Protein AF-A0A965D2V0-F1 (afdb_monomer_lite)

Radius of gyration: 11.73 Å; chains: 1; bounding box: 23×20×34 Å

Structure (mmCIF, N/CA/C/O backbone):
data_AF-A0A965D2V0-F1
#
_entry.id   AF-A0A965D2V0-F1
#
loop_
_atom_site.group_PDB
_atom_site.id
_atom_site.type_symbol
_atom_site.label_atom_id
_atom_site.label_alt_id
_atom_site.label_comp_id
_atom_site.label_asym_id
_atom_site.label_entity_id
_atom_site.label_seq_id
_atom_site.pdbx_PDB_ins_code
_atom_site.Cartn_x
_atom_site.Cartn_y
_atom_site.Cartn_z
_atom_site.occupancy
_atom_site.B_iso_or_equiv
_atom_site.auth_seq_id
_atom_site.auth_comp_id
_atom_site.auth_asym_id
_atom_site.auth_atom_id
_atom_site.pdbx_PDB_model_num
ATOM 1 N N . MET A 1 1 ? -11.382 8.205 17.452 1.00 80.31 1 MET A N 1
ATOM 2 C CA . MET A 1 1 ? -10.237 8.504 16.561 1.00 80.31 1 MET A CA 1
ATOM 3 C C . MET A 1 1 ? -9.972 7.304 15.665 1.00 80.31 1 MET A C 1
ATOM 5 O O . MET A 1 1 ? -10.085 6.189 16.160 1.00 80.31 1 MET A O 1
ATOM 9 N N . LYS A 1 2 ? -9.657 7.509 14.380 1.00 86.62 2 LYS A N 1
ATOM 10 C CA . LYS A 1 2 ? -9.251 6.417 13.478 1.00 86.62 2 LYS A CA 1
ATOM 11 C C . LYS A 1 2 ? -7.756 6.137 13.633 1.00 86.62 2 LYS A C 1
ATOM 13 O O . LYS A 1 2 ? -6.972 7.072 13.782 1.00 86.62 2 LYS A O 1
ATOM 18 N N . LYS A 1 3 ? -7.366 4.863 13.602 1.00 95.25 3 LYS A N 1
ATOM 19 C CA . LYS A 1 3 ? -5.951 4.464 13.540 1.00 95.25 3 LYS A CA 1
ATOM 20 C C . LYS A 1 3 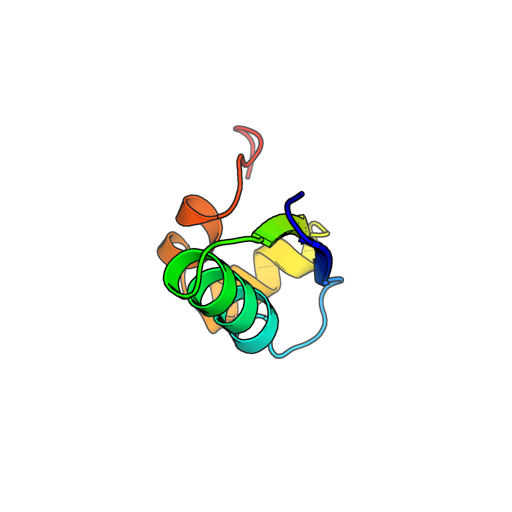? -5.430 4.697 12.119 1.00 95.25 3 LYS A C 1
ATOM 22 O O . LYS A 1 3 ? -6.198 4.569 11.169 1.00 95.25 3 LYS A O 1
ATOM 27 N N . ARG A 1 4 ? -4.152 5.052 11.965 1.00 95.94 4 ARG A N 1
ATOM 28 C CA . ARG A 1 4 ? -3.568 5.436 10.668 1.00 95.94 4 ARG A CA 1
ATOM 29 C C . ARG A 1 4 ? -2.466 4.461 10.268 1.00 95.94 4 ARG A C 1
ATOM 31 O O . ARG A 1 4 ? -1.625 4.138 11.103 1.00 95.94 4 ARG A O 1
ATOM 38 N N . LEU A 1 5 ? -2.471 4.009 9.013 1.00 95.12 5 LEU A N 1
ATOM 39 C CA . LEU A 1 5 ? -1.425 3.151 8.447 1.00 95.12 5 LEU A CA 1
ATOM 40 C C . LEU A 1 5 ? -1.037 3.618 7.039 1.00 95.12 5 LEU A C 1
ATOM 42 O O . LEU A 1 5 ? -1.903 3.851 6.199 1.00 95.12 5 LEU A O 1
ATOM 46 N N . ILE A 1 6 ? 0.264 3.701 6.769 1.00 94.25 6 ILE A N 1
ATOM 47 C CA . ILE A 1 6 ? 0.801 3.929 5.424 1.00 94.25 6 ILE A CA 1
ATOM 48 C C . ILE A 1 6 ? 1.457 2.630 4.961 1.00 94.25 6 ILE A C 1
ATOM 50 O O . ILE A 1 6 ? 2.274 2.059 5.681 1.00 94.25 6 ILE A O 1
ATOM 54 N N . VAL A 1 7 ? 1.095 2.171 3.766 1.00 92.62 7 VAL A N 1
ATOM 55 C CA . VAL A 1 7 ? 1.685 1.000 3.113 1.00 92.62 7 VAL A CA 1
ATOM 56 C C . VAL A 1 7 ? 2.460 1.489 1.898 1.00 92.62 7 VAL A C 1
ATOM 58 O O . VAL A 1 7 ? 1.869 2.066 0.989 1.00 92.62 7 VAL A O 1
ATOM 61 N N . ALA A 1 8 ? 3.773 1.267 1.880 1.00 92.56 8 ALA A N 1
ATOM 62 C CA . ALA A 1 8 ? 4.630 1.614 0.750 1.00 92.56 8 ALA A CA 1
ATOM 63 C C . ALA A 1 8 ? 5.093 0.345 0.018 1.00 92.56 8 ALA A C 1
ATOM 65 O O . ALA A 1 8 ? 5.624 -0.565 0.654 1.00 92.56 8 ALA A O 1
ATOM 66 N N . ILE A 1 9 ? 4.913 0.285 -1.306 1.00 90.12 9 ILE A N 1
ATOM 67 C CA . ILE A 1 9 ? 5.405 -0.810 -2.161 1.00 90.12 9 ILE A CA 1
ATOM 68 C C . ILE A 1 9 ? 6.440 -0.235 -3.128 1.00 90.12 9 ILE A C 1
ATOM 70 O O . ILE A 1 9 ? 6.134 0.633 -3.945 1.00 90.12 9 ILE A O 1
ATOM 74 N N . THR A 1 10 ? 7.677 -0.719 -3.026 1.00 87.38 10 THR A N 1
ATOM 75 C CA . THR A 1 10 ? 8.849 -0.111 -3.677 1.00 87.38 10 THR A CA 1
ATOM 76 C C . THR A 1 10 ? 9.347 -0.848 -4.925 1.00 87.38 10 THR A C 1
ATOM 78 O O . THR A 1 10 ? 10.355 -0.437 -5.491 1.00 87.38 10 THR A O 1
ATOM 81 N N . GLY A 1 11 ? 8.649 -1.889 -5.395 1.00 81.12 11 GLY A N 1
ATOM 82 C CA . GLY A 1 11 ? 9.082 -2.717 -6.535 1.00 81.12 11 GLY A CA 1
ATOM 83 C C . GLY A 1 11 ? 9.684 -4.069 -6.136 1.00 81.12 11 GLY A C 1
ATOM 84 O O . GLY A 1 11 ? 10.349 -4.711 -6.941 1.00 81.12 11 GLY A O 1
ATOM 85 N N . ALA A 1 12 ? 9.457 -4.519 -4.900 1.00 82.06 12 ALA A N 1
ATOM 86 C CA . ALA A 1 12 ? 9.667 -5.915 -4.521 1.00 82.06 12 ALA A CA 1
ATOM 87 C C . ALA A 1 12 ? 8.490 -6.789 -4.989 1.00 82.06 12 ALA A C 1
ATOM 89 O O . ALA A 1 12 ? 7.407 -6.274 -5.284 1.00 82.06 12 ALA A O 1
ATOM 90 N N . THR A 1 13 ? 8.699 -8.104 -5.039 1.00 78.50 13 THR A N 1
ATOM 91 C CA . THR A 1 13 ? 7.612 -9.064 -5.256 1.00 78.50 13 THR A CA 1
ATOM 92 C C . THR A 1 13 ? 6.659 -9.094 -4.058 1.00 78.50 13 THR A C 1
ATOM 94 O O . THR A 1 13 ? 7.049 -8.795 -2.925 1.00 78.50 13 THR A O 1
ATOM 97 N N . GLY A 1 14 ? 5.399 -9.466 -4.289 1.00 85.38 14 GLY A N 1
ATOM 98 C CA . GLY A 1 14 ? 4.398 -9.615 -3.228 1.00 85.38 14 GLY A CA 1
ATOM 99 C C . GLY A 1 14 ? 3.516 -8.384 -3.009 1.00 85.38 14 GLY A C 1
ATOM 100 O O . GLY A 1 14 ? 3.055 -8.137 -1.889 1.00 85.38 14 GLY A O 1
ATOM 101 N N . ALA A 1 15 ? 3.206 -7.637 -4.072 1.00 89.25 15 ALA A N 1
ATOM 102 C CA . ALA A 1 15 ? 2.263 -6.517 -4.017 1.00 89.25 15 ALA A CA 1
ATOM 103 C C . ALA A 1 15 ? 0.871 -6.950 -3.511 1.00 89.25 15 ALA A C 1
ATOM 105 O O . ALA A 1 15 ? 0.132 -6.156 -2.916 1.00 89.25 15 ALA A O 1
ATOM 106 N N . VAL A 1 16 ? 0.542 -8.238 -3.675 1.00 89.81 16 VAL A N 1
ATOM 107 C CA . VAL A 1 16 ? -0.681 -8.868 -3.160 1.00 89.81 16 VAL A CA 1
ATOM 108 C C . VAL A 1 16 ? -0.868 -8.663 -1.659 1.00 89.81 16 VAL A C 1
ATOM 110 O O . VAL A 1 16 ? -1.994 -8.457 -1.209 1.00 89.81 16 VAL A O 1
ATOM 113 N N . TYR A 1 17 ? 0.215 -8.668 -0.879 1.00 91.50 17 TYR A N 1
ATOM 114 C CA . TYR A 1 17 ? 0.139 -8.550 0.574 1.00 91.50 17 TYR A CA 1
ATOM 115 C C . TYR A 1 17 ? -0.191 -7.117 0.992 1.00 91.50 17 TYR A C 1
ATOM 117 O O . TYR A 1 17 ? -1.076 -6.902 1.822 1.00 91.50 17 TYR A O 1
ATOM 125 N N . GLY A 1 18 ? 0.454 -6.133 0.356 1.00 91.19 18 GLY A N 1
ATOM 126 C CA . GLY A 1 18 ? 0.166 -4.716 0.578 1.00 91.19 18 GLY A CA 1
ATOM 127 C C . GLY A 1 18 ? -1.263 -4.349 0.170 1.00 91.19 18 GLY A C 1
ATOM 128 O O . GLY A 1 18 ? -1.966 -3.666 0.903 1.00 91.19 18 GLY A O 1
ATOM 129 N N . ILE A 1 19 ? -1.756 -4.873 -0.951 1.00 89.88 19 ILE A N 1
ATOM 130 C CA . ILE A 1 19 ? -3.152 -4.670 -1.369 1.00 89.88 19 ILE A CA 1
ATOM 131 C C . ILE A 1 19 ? -4.129 -5.42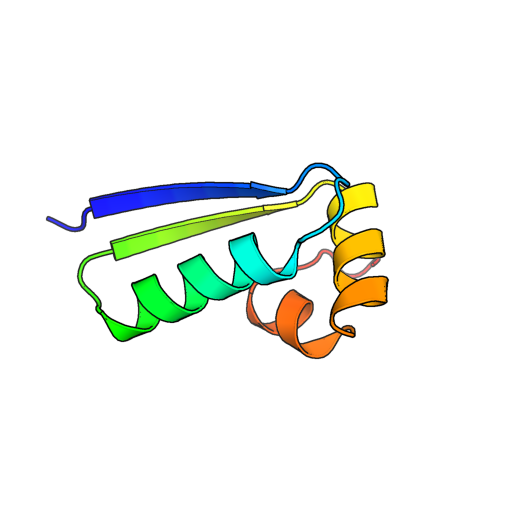3 -0.454 1.00 89.88 19 ILE A C 1
ATOM 133 O O . ILE A 1 19 ? -5.197 -4.908 -0.113 1.00 89.88 19 ILE A O 1
ATOM 137 N N . GLY A 1 20 ? -3.766 -6.631 -0.026 1.00 92.50 20 GLY A N 1
ATOM 138 C CA . GLY A 1 20 ? -4.561 -7.460 0.874 1.00 92.50 20 GLY A CA 1
ATOM 139 C C . GLY A 1 20 ? -4.808 -6.784 2.218 1.00 92.50 20 GLY A C 1
ATOM 140 O O . GLY A 1 20 ? -5.959 -6.703 2.650 1.00 92.50 20 GLY A O 1
ATOM 141 N N . ILE A 1 21 ? -3.766 -6.232 2.850 1.00 93.44 21 ILE A N 1
ATOM 142 C CA . ILE A 1 21 ? -3.920 -5.561 4.146 1.00 93.44 21 ILE A CA 1
ATOM 143 C C . ILE A 1 21 ? -4.827 -4.331 4.028 1.00 93.44 21 ILE A C 1
ATOM 145 O O . ILE A 1 21 ? -5.695 -4.135 4.871 1.00 93.44 21 ILE A O 1
ATOM 149 N N . LEU A 1 22 ? -4.729 -3.561 2.940 1.00 92.62 22 LEU A N 1
ATOM 150 C CA . LEU A 1 22 ? -5.600 -2.405 2.698 1.00 92.62 22 LEU A CA 1
ATOM 151 C C . LEU A 1 22 ? -7.072 -2.808 2.545 1.00 92.62 22 LEU A C 1
ATOM 153 O O . LEU A 1 22 ? -7.954 -2.154 3.105 1.00 92.62 22 LEU A O 1
ATOM 157 N N . LYS A 1 23 ? -7.351 -3.912 1.838 1.00 92.12 23 LYS A N 1
ATOM 158 C CA . LYS A 1 23 ? -8.711 -4.466 1.726 1.00 92.12 23 LYS A CA 1
ATOM 159 C C . LYS A 1 23 ? -9.260 -4.885 3.091 1.00 92.12 23 LYS A C 1
ATOM 161 O O . LYS A 1 23 ? -10.404 -4.564 3.404 1.00 92.12 23 LYS A O 1
ATOM 166 N N . GLN A 1 24 ? -8.443 -5.546 3.911 1.00 94.75 24 GLN A N 1
ATOM 167 C CA . GLN A 1 24 ? -8.842 -5.966 5.257 1.00 94.75 24 GLN A CA 1
ATOM 168 C C . GLN A 1 24 ? -9.099 -4.768 6.177 1.00 94.75 24 GLN A C 1
ATOM 170 O O . GLN A 1 24 ? -10.126 -4.720 6.847 1.00 94.75 24 GLN A O 1
ATOM 175 N N . LEU A 1 25 ? -8.230 -3.754 6.163 1.00 94.12 25 LEU A N 1
ATOM 176 C CA . LEU A 1 25 ? -8.410 -2.540 6.965 1.00 94.12 25 LEU A CA 1
ATOM 177 C C . LEU A 1 25 ? -9.674 -1.770 6.570 1.00 94.12 25 LEU A C 1
ATOM 179 O O . LEU A 1 25 ? -10.382 -1.266 7.444 1.00 94.12 25 LEU A O 1
ATOM 183 N N . ARG A 1 26 ? -9.998 -1.729 5.269 1.00 90.56 26 ARG A N 1
ATOM 184 C CA . ARG A 1 26 ? -11.264 -1.167 4.780 1.00 90.56 26 ARG A CA 1
ATOM 185 C C . ARG A 1 26 ? -12.471 -1.947 5.310 1.00 90.56 26 ARG A C 1
ATOM 187 O O . ARG A 1 26 ? -13.436 -1.318 5.726 1.00 90.56 26 ARG A O 1
ATOM 194 N N . ALA A 1 27 ? -12.413 -3.281 5.304 1.00 94.75 27 ALA A N 1
ATOM 195 C CA . ALA A 1 27 ? -13.503 -4.142 5.768 1.00 94.75 27 ALA A CA 1
ATOM 196 C C . ALA A 1 27 ? -13.719 -4.076 7.290 1.00 94.75 27 ALA A C 1
ATOM 198 O O . ALA A 1 27 ? -14.857 -4.017 7.744 1.00 94.75 27 ALA A O 1
ATOM 199 N N . ILE A 1 28 ? -12.638 -4.048 8.076 1.00 95.25 28 ILE A N 1
ATOM 200 C CA . ILE A 1 28 ? -12.693 -3.957 9.544 1.00 95.25 28 ILE A CA 1
ATOM 201 C C . ILE A 1 28 ? -13.210 -2.581 9.994 1.00 95.25 28 ILE A C 1
ATOM 203 O O . ILE A 1 28 ? -13.886 -2.469 11.016 1.00 95.25 28 ILE A O 1
ATOM 207 N N . GLY A 1 29 ? -12.907 -1.522 9.236 1.00 92.88 29 GLY A N 1
ATOM 208 C CA . GLY A 1 29 ? -13.265 -0.156 9.602 1.00 92.88 29 GLY A CA 1
ATOM 209 C C . GLY A 1 29 ? -12.429 0.393 10.765 1.00 92.88 29 GLY A C 1
ATOM 210 O O . GLY A 1 29 ? -11.560 -0.270 11.324 1.00 92.88 29 GLY A O 1
ATOM 211 N N . GLY A 1 30 ? -12.631 1.670 11.106 1.00 95.75 30 GLY A N 1
ATOM 212 C CA . GLY A 1 30 ? -11.854 2.344 12.162 1.00 95.75 30 GLY A CA 1
ATOM 213 C C . GLY A 1 30 ? -10.407 2.699 11.780 1.00 95.75 30 GLY A C 1
ATOM 214 O O . GLY A 1 30 ? -9.685 3.275 12.599 1.00 95.75 30 GLY A O 1
ATOM 215 N N . TRP A 1 31 ? -10.011 2.419 10.536 1.00 96.12 31 TRP A N 1
ATOM 216 C CA . TRP A 1 31 ? -8.706 2.752 9.977 1.00 96.12 31 TRP A CA 1
ATOM 217 C C . TRP A 1 31 ? -8.797 3.815 8.882 1.00 96.12 31 TRP A C 1
ATOM 219 O O . TRP A 1 31 ? -9.765 3.894 8.125 1.00 96.12 31 TRP A O 1
ATOM 229 N N . GLU A 1 32 ? -7.758 4.632 8.813 1.00 94.88 32 GLU A N 1
ATOM 230 C CA . GLU A 1 32 ? -7.392 5.458 7.672 1.00 94.88 32 GLU A CA 1
ATOM 231 C C . GLU A 1 32 ? -6.102 4.862 7.105 1.00 94.88 32 GLU A C 1
ATOM 233 O O . GLU A 1 32 ? -5.091 4.771 7.806 1.00 94.88 32 GLU A O 1
ATOM 238 N N . SER A 1 33 ? -6.148 4.397 5.863 1.00 92.75 33 SER A N 1
ATOM 239 C CA . SER A 1 33 ? -5.023 3.713 5.234 1.00 92.75 33 SER A CA 1
ATOM 240 C C . SER A 1 33 ? -4.657 4.370 3.916 1.00 92.75 33 SER A C 1
ATOM 242 O O . SER A 1 33 ? -5.547 4.632 3.109 1.00 92.75 33 SER A O 1
ATOM 244 N N . HIS A 1 34 ? -3.362 4.561 3.684 1.00 90.94 34 HIS A N 1
ATOM 245 C CA . HIS A 1 34 ? -2.825 5.175 2.470 1.00 90.94 34 HIS A CA 1
ATOM 246 C C . HIS A 1 34 ? -1.844 4.229 1.788 1.00 90.94 34 HIS A C 1
ATOM 248 O O . HIS A 1 34 ? -1.020 3.606 2.459 1.00 90.94 34 HIS A O 1
ATOM 254 N N . LEU A 1 35 ? -1.936 4.13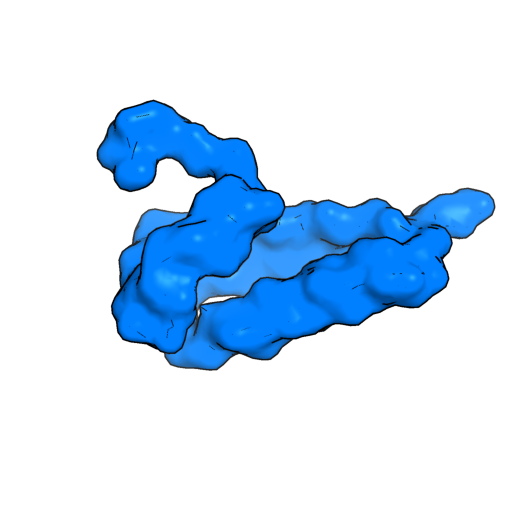1 0.463 1.00 90.31 35 LEU A N 1
ATOM 255 C CA . LEU A 1 35 ? -1.021 3.355 -0.368 1.00 90.31 35 LEU A CA 1
ATOM 256 C C . LEU A 1 35 ? -0.059 4.303 -1.086 1.00 90.31 35 LEU A C 1
ATOM 258 O O . LEU A 1 35 ? -0.498 5.242 -1.744 1.00 90.31 35 LEU A O 1
ATOM 262 N N . VAL A 1 36 ? 1.239 4.029 -0.990 1.00 91.44 36 VAL A N 1
ATOM 263 C CA . VAL A 1 36 ? 2.290 4.712 -1.751 1.00 91.44 36 VAL A CA 1
ATOM 264 C C . VAL A 1 36 ? 2.980 3.680 -2.636 1.00 91.44 36 VAL A C 1
ATOM 266 O O . VAL A 1 36 ? 3.455 2.653 -2.151 1.00 91.44 36 VAL A O 1
ATOM 269 N N . LEU A 1 37 ? 3.030 3.940 -3.938 1.00 88.19 37 LEU A N 1
ATOM 270 C CA . LEU A 1 37 ? 3.661 3.065 -4.925 1.00 88.19 37 LEU A CA 1
ATOM 271 C C . LEU A 1 37 ? 4.785 3.826 -5.626 1.00 88.19 37 LEU A C 1
ATOM 273 O O . LEU A 1 37 ? 4.590 4.972 -6.026 1.00 88.19 37 LEU A O 1
ATOM 277 N N . SER A 1 38 ? 5.939 3.186 -5.809 1.00 90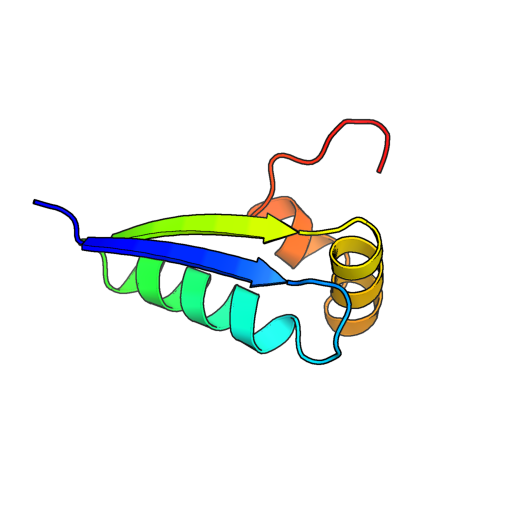.00 38 SER A N 1
ATOM 278 C CA . SER A 1 38 ? 6.905 3.630 -6.822 1.00 90.00 38 SER A CA 1
ATOM 279 C C . SER A 1 38 ? 6.433 3.211 -8.219 1.00 90.00 38 SER A C 1
ATOM 281 O O . SER A 1 38 ? 5.600 2.314 -8.339 1.00 90.00 38 SER A O 1
ATOM 283 N N . GLU A 1 39 ? 6.996 3.786 -9.286 1.00 87.62 39 GLU A N 1
ATOM 284 C CA . GLU A 1 39 ? 6.707 3.334 -10.660 1.00 87.62 39 GLU A CA 1
ATOM 285 C C . GLU A 1 39 ? 6.987 1.833 -10.843 1.00 87.62 39 GLU A C 1
ATOM 287 O O . GLU A 1 39 ? 6.148 1.096 -11.359 1.00 87.62 39 GLU A O 1
ATOM 292 N N . ALA A 1 40 ? 8.124 1.351 -10.326 1.00 89.06 40 ALA A N 1
ATOM 293 C CA . ALA A 1 40 ? 8.448 -0.076 -10.308 1.00 89.06 40 ALA A CA 1
ATOM 294 C C . ALA A 1 40 ? 7.431 -0.892 -9.485 1.00 89.06 40 ALA A C 1
ATOM 296 O O . ALA A 1 40 ? 7.068 -2.003 -9.863 1.00 89.06 40 ALA A O 1
ATOM 297 N N . GLY A 1 41 ? 6.929 -0.334 -8.379 1.00 89.25 41 GLY A N 1
ATOM 298 C CA . GLY A 1 41 ? 5.862 -0.930 -7.578 1.00 89.25 41 GLY A CA 1
ATOM 299 C C . GLY A 1 41 ? 4.541 -1.052 -8.339 1.00 89.25 41 GLY A C 1
ATOM 300 O O . GLY A 1 41 ? 3.881 -2.083 -8.225 1.00 89.25 41 GLY A O 1
ATOM 301 N N . VAL A 1 42 ? 4.174 -0.051 -9.147 1.00 88.12 42 VAL A N 1
ATOM 302 C CA . VAL A 1 42 ? 2.986 -0.108 -10.017 1.00 88.12 42 VAL A CA 1
ATOM 303 C C . VAL A 1 42 ? 3.145 -1.201 -11.070 1.00 88.12 42 VAL A C 1
ATOM 305 O O . VAL A 1 42 ? 2.254 -2.041 -11.211 1.00 88.12 42 VAL A O 1
ATOM 308 N N . LEU A 1 43 ? 4.284 -1.226 -11.769 1.00 88.69 43 LEU A N 1
ATOM 309 C CA . LEU A 1 43 ? 4.549 -2.209 -12.819 1.00 88.69 43 LEU A CA 1
ATOM 310 C C . LEU A 1 43 ? 4.498 -3.641 -12.275 1.00 88.69 43 LEU A C 1
ATOM 312 O O . LEU A 1 43 ? 3.793 -4.485 -12.829 1.00 88.69 43 LEU A O 1
ATOM 316 N N . ASN A 1 44 ? 5.184 -3.903 -11.162 1.00 89.31 44 ASN A N 1
ATOM 317 C CA . ASN A 1 44 ? 5.192 -5.228 -10.548 1.00 89.31 44 ASN A CA 1
ATOM 318 C C . ASN A 1 44 ? 3.802 -5.615 -10.038 1.00 89.31 44 ASN A C 1
ATOM 320 O O . ASN A 1 44 ? 3.360 -6.741 -10.251 1.00 89.31 44 ASN A O 1
ATOM 324 N N . ALA A 1 45 ? 3.068 -4.682 -9.424 1.00 88.75 45 ALA A N 1
ATOM 325 C CA . ALA A 1 45 ? 1.709 -4.951 -8.969 1.00 88.75 45 ALA A CA 1
ATOM 326 C C . ALA A 1 45 ? 0.772 -5.307 -10.135 1.00 88.75 45 ALA A C 1
ATOM 328 O O . ALA A 1 45 ? -0.065 -6.194 -9.990 1.00 88.75 45 ALA A O 1
ATOM 329 N N . TRP A 1 46 ? 0.923 -4.679 -11.304 1.00 90.31 46 TRP A N 1
ATOM 330 C CA . TRP A 1 46 ? 0.169 -5.064 -12.499 1.00 90.31 46 TRP A CA 1
ATOM 331 C C . TRP A 1 46 ? 0.560 -6.427 -13.049 1.00 90.31 46 TRP A C 1
ATOM 333 O O . TRP A 1 46 ? -0.325 -7.175 -13.460 1.00 90.31 46 TRP A O 1
ATOM 343 N N . GLN A 1 47 ? 1.852 -6.749 -13.063 1.00 89.75 47 GLN A N 1
ATOM 344 C CA . GLN A 1 47 ? 2.329 -8.061 -13.501 1.00 89.75 47 GLN A CA 1
ATOM 345 C C . GLN A 1 47 ? 1.810 -9.178 -12.588 1.00 89.75 47 GLN A C 1
ATOM 347 O O . GLN A 1 47 ? 1.415 -10.232 -13.079 1.00 89.75 47 GLN A O 1
ATOM 352 N N . GLU A 1 48 ? 1.762 -8.939 -11.275 1.00 88.62 48 GLU A N 1
ATOM 353 C CA . GLU A 1 48 ? 1.315 -9.929 -10.292 1.00 88.62 48 GLU A CA 1
ATOM 354 C C . GLU A 1 48 ? -0.216 -10.045 -10.183 1.00 88.62 48 GLU A C 1
ATOM 356 O O . GLU A 1 48 ? -0.731 -11.130 -9.921 1.00 88.62 48 GLU A O 1
ATOM 361 N N . LEU A 1 49 ? -0.959 -8.942 -10.336 1.00 87.94 49 LEU A N 1
ATOM 362 C CA . LEU A 1 49 ? -2.378 -8.862 -9.942 1.00 87.94 49 LEU A CA 1
ATOM 363 C C . LEU A 1 49 ? -3.322 -8.395 -11.053 1.00 87.94 49 LEU A C 1
ATOM 365 O O . LEU A 1 49 ? -4.539 -8.349 -10.849 1.00 87.94 49 LEU A O 1
ATOM 369 N N . GLY A 1 50 ? -2.784 -8.009 -12.208 1.00 84.38 50 GLY A N 1
ATOM 370 C CA . GLY A 1 50 ? -3.520 -7.273 -13.229 1.00 84.38 50 GLY A CA 1
ATOM 371 C C . GLY A 1 50 ? -3.792 -5.815 -12.832 1.00 84.38 50 GLY A C 1
ATOM 372 O O . GLY A 1 50 ? -3.548 -5.378 -11.706 1.00 84.38 50 GLY A O 1
ATOM 373 N N . ARG A 1 51 ? -4.320 -5.022 -13.774 1.00 79.12 51 ARG A N 1
ATOM 374 C CA . ARG A 1 51 ? -4.514 -3.570 -13.573 1.00 79.12 51 ARG A CA 1
ATOM 375 C C . ARG A 1 51 ? -5.612 -3.236 -12.554 1.00 79.12 51 ARG A C 1
ATOM 377 O O . ARG A 1 51 ? -5.448 -2.305 -11.773 1.00 79.12 51 ARG A O 1
ATOM 384 N N . GLY A 1 52 ? -6.689 -4.026 -12.517 1.00 81.50 52 GLY A N 1
ATOM 385 C CA . GLY A 1 52 ? -7.907 -3.735 -11.745 1.00 81.50 52 GLY A CA 1
ATOM 386 C C . GLY A 1 52 ? -7.697 -3.490 -10.240 1.00 81.50 52 GLY A C 1
ATOM 387 O O . GLY A 1 52 ? -8.145 -2.462 -9.726 1.00 81.50 52 GLY A O 1
ATOM 388 N N . PRO A 1 53 ? -7.015 -4.388 -9.503 1.00 77.38 53 PRO A N 1
ATOM 389 C CA . PRO A 1 53 ? -6.772 -4.207 -8.071 1.00 77.38 53 PRO A CA 1
ATOM 390 C C . PRO A 1 53 ? -5.946 -2.961 -7.736 1.00 77.38 53 PRO A C 1
ATOM 392 O O . PRO A 1 53 ? -6.174 -2.351 -6.694 1.00 77.38 53 PRO A O 1
ATOM 395 N N . VAL A 1 54 ? -5.013 -2.586 -8.614 1.00 77.56 54 VAL A N 1
ATOM 396 C CA . VAL A 1 54 ? -4.145 -1.416 -8.437 1.00 77.56 54 VAL A CA 1
ATOM 397 C C . VAL A 1 54 ? -4.927 -0.133 -8.712 1.00 77.56 54 VAL A C 1
ATOM 399 O O . VAL A 1 54 ? -4.928 0.769 -7.881 1.00 77.56 54 VAL A O 1
ATOM 402 N N . THR A 1 55 ? -5.683 -0.080 -9.813 1.00 77.50 55 THR A N 1
ATOM 403 C CA . THR A 1 55 ? -6.520 1.080 -10.169 1.00 77.50 55 THR A CA 1
ATOM 404 C C . THR A 1 55 ? -7.640 1.341 -9.160 1.00 77.50 55 THR A C 1
ATOM 406 O O . THR A 1 55 ? -8.046 2.477 -8.972 1.00 77.50 55 THR A O 1
ATOM 409 N N . ALA A 1 56 ? -8.145 0.307 -8.479 1.00 75.25 56 ALA A N 1
ATOM 410 C CA . ALA A 1 56 ? -9.193 0.455 -7.463 1.00 75.25 56 ALA A CA 1
ATOM 411 C C . ALA A 1 56 ? -8.694 1.064 -6.135 1.00 75.25 56 ALA A C 1
ATOM 413 O O . ALA A 1 56 ? -9.503 1.438 -5.280 1.00 75.25 56 ALA A O 1
ATOM 414 N N . LEU A 1 57 ? -7.374 1.098 -5.928 1.00 70.0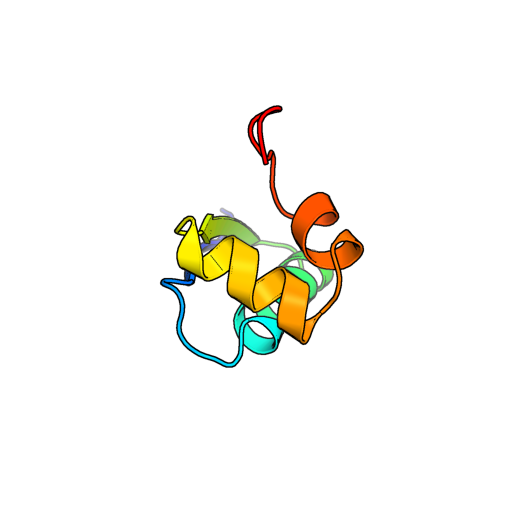6 57 LEU A N 1
ATOM 415 C CA . LEU A 1 57 ? -6.734 1.547 -4.689 1.00 70.06 57 LEU A CA 1
ATOM 416 C C . LEU A 1 57 ? -5.842 2.774 -4.874 1.00 70.06 57 LEU A C 1
ATOM 418 O O . LEU A 1 57 ? -5.403 3.339 -3.875 1.00 70.06 57 LEU A O 1
ATOM 422 N N . ALA A 1 58 ? -5.584 3.176 -6.115 1.00 66.44 58 ALA A N 1
ATOM 423 C CA . ALA A 1 58 ? -4.716 4.289 -6.442 1.00 66.44 58 ALA A CA 1
ATOM 424 C C . ALA A 1 58 ? -5.470 5.341 -7.258 1.00 66.44 58 ALA A C 1
ATOM 426 O O . ALA A 1 58 ? -6.113 5.026 -8.258 1.00 66.44 58 ALA A O 1
ATOM 427 N N . GLU A 1 59 ? -5.323 6.604 -6.866 1.00 63.88 59 GLU A N 1
ATOM 428 C CA . GLU A 1 59 ? -5.499 7.723 -7.788 1.00 63.88 59 GLU A CA 1
ATOM 429 C C . GLU A 1 59 ? -4.229 7.792 -8.640 1.00 63.88 59 GLU A C 1
ATOM 431 O O . GLU A 1 59 ? -3.225 8.389 -8.255 1.00 63.88 59 GLU A O 1
ATOM 436 N N . LEU A 1 60 ? -4.225 7.054 -9.752 1.00 60.19 60 LEU A N 1
ATOM 437 C CA . LEU A 1 60 ? -3.082 7.016 -10.659 1.00 60.19 60 LEU A CA 1
ATOM 438 C C . LEU A 1 60 ? -3.050 8.295 -11.509 1.00 60.19 60 LEU A C 1
ATOM 440 O O . LEU A 1 60 ? -4.105 8.746 -11.966 1.00 60.19 60 LEU A O 1
ATOM 444 N N . PRO A 1 61 ? -1.865 8.873 -11.770 1.00 52.34 61 PRO A N 1
ATOM 445 C CA . PRO A 1 61 ? -1.745 9.929 -12.762 1.00 52.34 61 PRO A CA 1
ATOM 446 C C . PRO A 1 61 ? -2.158 9.398 -14.150 1.00 52.34 61 PRO A C 1
ATOM 448 O O . PRO A 1 61 ? -1.926 8.227 -14.453 1.00 52.34 61 PRO A O 1
ATOM 451 N N . PRO A 1 62 ? -2.731 10.246 -15.024 1.00 52.25 62 PRO A N 1
ATOM 452 C CA . PRO A 1 62 ? -3.313 9.841 -16.311 1.00 52.25 62 PRO A CA 1
ATOM 453 C C . PRO A 1 62 ? -2.319 9.232 -17.318 1.00 52.25 62 PRO A C 1
ATOM 455 O O . PRO A 1 62 ? -2.731 8.747 -18.367 1.00 52.25 62 PRO A O 1
ATOM 458 N N . SER A 1 63 ? -1.019 9.275 -17.024 1.00 59.12 63 SER A N 1
ATOM 459 C CA . SER A 1 63 ? 0.074 8.821 -17.886 1.00 59.12 63 SER A CA 1
ATOM 460 C C . SER A 1 63 ? 0.561 7.390 -17.615 1.00 59.12 63 SER A C 1
ATOM 462 O O . SER A 1 63 ? 1.511 6.966 -18.269 1.00 59.12 63 SER A O 1
ATOM 464 N N . ILE A 1 64 ? -0.045 6.667 -16.662 1.00 57.09 64 ILE A N 1
ATOM 465 C CA . ILE A 1 64 ? 0.303 5.278 -16.302 1.00 57.09 64 ILE A CA 1
ATOM 466 C C . ILE A 1 64 ? -0.815 4.309 -16.725 1.00 57.09 64 ILE A C 1
ATOM 468 O O . ILE A 1 64 ? -1.908 4.318 -16.121 1.00 57.09 64 ILE A O 1
#

Sequence (64 aa):
MKKRLIVAITGATGAVYGIGILKQLRAIGGWESHLVLSEAGVLNAWQELGRGPVTALAELPPSI

pLDDT: mean 85.37, std 10.99, range [52.25, 96.12]

Foldseek 3Di:
DAAEEEQEFEQDADLVVSLVVVVVCVVVDSHDYAYHYDPNRQVN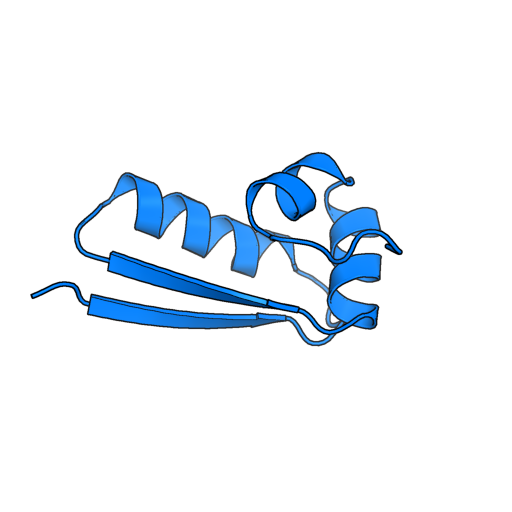CCVVPNNVSVVVRDPDDPVD

Secondary structure (DSSP, 8-state):
--EEEEEEE-S-S-HHHHHHHHHHHHHH-SEEEEEEE-HHHHHHHHHHH-HHHHHTT----TT-